Protein AF-A0A3D1IN29-F1 (afdb_monomer)

Sequence (126 aa):
GEDLSPLLESPKAKRQSPAMLVHTGKLYGSATEKIPTADDPALYHGPGIPWYVMLAEGRYKYVRNLIEGEMEELYDLNKDPEELNNLALKPRHAKRLAGLRAKATEELRRTKAPFVETMPKPSTLK

Secondary structure (DSSP, 8-state):
----HHHHH-TTSPP-SPEEEEE-TT--GGGGSSPPPTT-GGGEETTTEEPEEEEEETTEEEEEESSTTPBPEEEETTT-TT-----TT-GGGHHHHHHHHHHHHHHHHHTT-TTGGGPPPPB---

Structure (mmCIF, N/CA/C/O backbone):
data_AF-A0A3D1IN29-F1
#
_entry.id   AF-A0A3D1IN29-F1
#
loop_
_atom_site.group_PDB
_atom_site.id
_atom_site.type_symbol
_atom_site.label_atom_id
_atom_site.label_alt_id
_atom_site.label_comp_id
_atom_site.label_asym_id
_atom_site.label_entity_id
_atom_site.label_seq_id
_atom_site.pdbx_PDB_ins_code
_atom_site.Cartn_x
_atom_site.Cartn_y
_atom_site.Cartn_z
_atom_site.occupancy
_atom_site.B_iso_or_equiv
_atom_site.auth_seq_id
_atom_site.auth_comp_id
_atom_site.auth_asym_id
_atom_site.auth_atom_id
_atom_site.pdbx_PDB_model_num
ATOM 1 N N . GLY A 1 1 ? -4.860 10.802 -7.597 1.00 71.38 1 GLY A N 1
ATOM 2 C CA . GLY A 1 1 ? -4.790 11.484 -6.284 1.00 71.38 1 GLY A CA 1
ATOM 3 C C . GLY A 1 1 ? -6.191 11.801 -5.798 1.00 71.38 1 GLY A C 1
ATOM 4 O O . GLY A 1 1 ? -7.087 11.872 -6.631 1.00 71.38 1 GLY A O 1
ATOM 5 N N . GLU A 1 2 ? -6.397 11.936 -4.487 1.00 80.75 2 GLU A N 1
ATOM 6 C CA . GLU A 1 2 ? -7.692 12.328 -3.904 1.00 80.75 2 GLU A CA 1
ATOM 7 C C . GLU A 1 2 ? -7.843 13.854 -3.902 1.00 80.75 2 GLU A C 1
ATOM 9 O O . GLU A 1 2 ? -6.895 14.565 -3.575 1.00 80.75 2 GLU A O 1
ATOM 14 N N . ASP A 1 3 ? -9.031 14.342 -4.262 1.00 84.00 3 ASP A N 1
ATOM 15 C CA . ASP A 1 3 ? -9.397 15.744 -4.075 1.00 84.00 3 ASP A CA 1
ATOM 16 C C . ASP A 1 3 ? -9.632 16.023 -2.584 1.00 84.00 3 ASP A C 1
ATOM 18 O O . ASP A 1 3 ? -10.496 15.411 -1.955 1.00 84.00 3 ASP A O 1
ATOM 22 N N . LEU A 1 4 ? -8.849 16.943 -2.021 1.00 87.25 4 LEU A N 1
ATOM 23 C CA . LEU A 1 4 ? -8.924 17.316 -0.610 1.00 87.25 4 LEU A CA 1
ATOM 24 C C . LEU A 1 4 ? -9.878 18.485 -0.346 1.00 87.25 4 LEU A C 1
ATOM 26 O O . LEU A 1 4 ? -10.120 18.793 0.820 1.00 87.25 4 LEU A O 1
ATOM 30 N N . SER A 1 5 ? -10.446 19.111 -1.381 1.00 90.50 5 SER A N 1
ATOM 31 C CA . SER A 1 5 ? -11.368 20.249 -1.247 1.00 90.50 5 SER A CA 1
ATOM 32 C C . SER A 1 5 ? -12.509 19.974 -0.252 1.00 90.50 5 SER A C 1
ATOM 34 O O . SER A 1 5 ? -12.687 20.785 0.658 1.00 90.50 5 SER A O 1
ATOM 36 N N . PRO A 1 6 ? -13.179 18.798 -0.265 1.00 88.19 6 PRO A N 1
ATOM 37 C CA . PRO A 1 6 ? -14.229 18.495 0.714 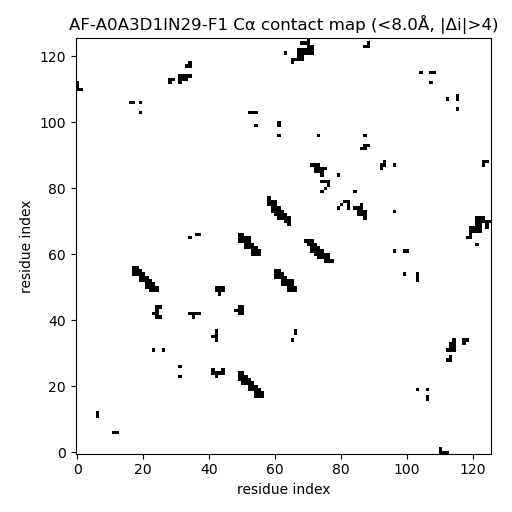1.00 88.19 6 PRO A CA 1
ATOM 38 C C . PRO A 1 6 ? -13.734 18.466 2.169 1.00 88.19 6 PRO A C 1
ATOM 40 O O . PRO A 1 6 ? -14.462 18.839 3.091 1.00 88.19 6 PRO A O 1
ATOM 43 N N . LEU A 1 7 ? -12.490 18.027 2.397 1.00 87.62 7 LEU A N 1
ATOM 44 C CA . LEU A 1 7 ? -11.881 18.016 3.729 1.00 87.62 7 LEU A CA 1
ATOM 45 C C . LEU A 1 7 ? -11.525 19.433 4.187 1.00 87.62 7 LEU A C 1
ATOM 47 O O . LEU A 1 7 ? -11.685 19.748 5.364 1.00 87.62 7 LEU A O 1
ATOM 51 N N . LEU A 1 8 ? -11.049 20.279 3.271 1.00 91.19 8 LEU A N 1
ATOM 52 C CA . LEU A 1 8 ? -10.710 21.671 3.569 1.00 91.19 8 LEU A CA 1
ATOM 53 C C . LEU A 1 8 ? -11.962 22.501 3.881 1.00 91.19 8 LEU A C 1
ATOM 55 O O . LEU A 1 8 ? -11.939 23.312 4.804 1.00 91.19 8 LEU A O 1
ATOM 59 N N . GLU A 1 9 ? -13.062 22.259 3.167 1.00 94.56 9 GLU A N 1
ATOM 60 C CA . GLU A 1 9 ? -14.356 22.905 3.411 1.00 94.56 9 GLU A CA 1
ATOM 61 C C . GLU A 1 9 ? -15.013 22.434 4.715 1.00 94.56 9 GLU A C 1
ATOM 63 O O . GLU A 1 9 ? -1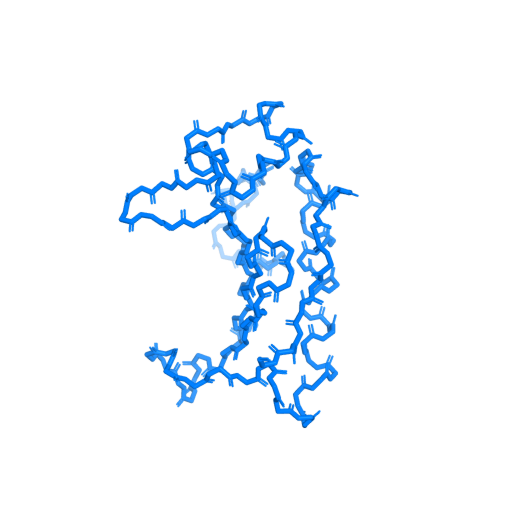5.664 23.215 5.408 1.00 94.56 9 GLU A O 1
ATOM 68 N N . SER A 1 10 ? -14.851 21.157 5.077 1.00 93.75 10 SER A N 1
ATOM 69 C CA . SER A 1 10 ? -15.440 20.570 6.286 1.00 93.75 10 SER A CA 1
ATOM 70 C C . SER A 1 10 ? -14.435 19.714 7.069 1.00 93.75 10 SER A C 1
ATOM 72 O O . SER A 1 10 ? -14.537 18.486 7.074 1.00 93.75 10 SER A O 1
ATOM 74 N N . PRO A 1 11 ? -13.520 20.328 7.848 1.00 90.75 11 PRO A N 1
ATOM 75 C CA . PRO A 1 11 ? -12.427 19.610 8.521 1.00 90.75 11 PRO A CA 1
ATOM 76 C C . PRO A 1 11 ? -12.865 18.554 9.546 1.00 90.75 11 PRO A C 1
ATOM 78 O O . PRO A 1 11 ? -12.091 17.673 9.909 1.00 90.75 11 PRO A O 1
ATOM 81 N N . LYS A 1 12 ? -14.107 18.644 10.042 1.00 91.62 12 LYS A N 1
ATOM 82 C CA . LYS A 1 12 ? -14.697 17.679 10.987 1.00 91.62 12 LYS A CA 1
ATOM 83 C C . LYS A 1 12 ? -15.461 16.542 10.299 1.00 91.62 12 LYS A C 1
ATOM 85 O O . LYS A 1 12 ? -15.979 15.664 10.992 1.00 91.62 12 LYS A O 1
ATOM 90 N N . ALA A 1 13 ? -15.583 16.562 8.971 1.00 88.50 13 ALA A N 1
ATOM 91 C CA . ALA A 1 13 ? -16.260 15.506 8.236 1.00 88.50 13 ALA A CA 1
ATOM 92 C C . ALA A 1 13 ? -15.531 14.172 8.436 1.00 88.50 13 ALA A C 1
ATOM 94 O O . ALA A 1 13 ? -14.302 14.087 8.400 1.00 88.50 13 ALA A O 1
ATOM 95 N N . LYS A 1 14 ? -16.300 13.101 8.651 1.00 84.50 14 LYS A N 1
ATOM 96 C CA . LYS A 1 14 ? -15.729 11.758 8.734 1.00 84.50 14 LYS A CA 1
ATOM 97 C C . LYS A 1 14 ? -15.294 11.323 7.342 1.00 84.50 14 LYS 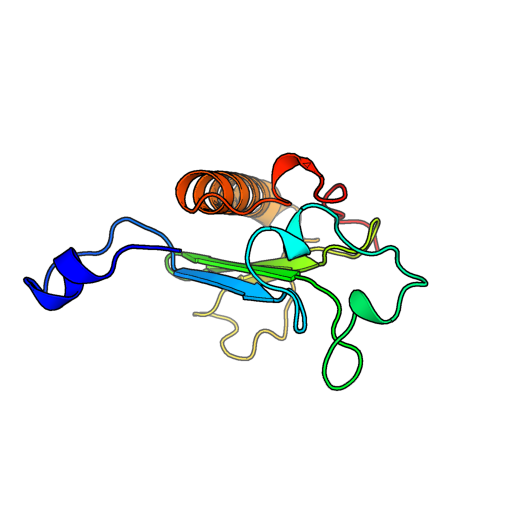A C 1
ATOM 99 O O . LYS A 1 14 ? -16.126 11.223 6.442 1.00 84.50 14 LYS A O 1
ATOM 104 N N . ARG A 1 15 ? -14.007 11.016 7.184 1.00 80.50 15 ARG A N 1
ATOM 105 C CA . ARG A 1 15 ? -13.508 10.380 5.963 1.00 80.50 15 ARG A CA 1
ATOM 106 C C . ARG A 1 15 ? -14.069 8.967 5.860 1.00 80.50 15 ARG A C 1
ATOM 108 O O . ARG A 1 15 ? -14.124 8.241 6.852 1.00 80.50 15 ARG A O 1
ATOM 115 N N . GLN A 1 16 ? -14.502 8.611 4.657 1.00 83.12 16 GLN A N 1
ATOM 116 C CA . GLN A 1 16 ? -14.970 7.263 4.333 1.00 83.12 16 GLN A CA 1
ATOM 117 C C . GLN A 1 16 ? -13.926 6.467 3.545 1.00 83.12 16 GLN A C 1
ATOM 119 O O . GLN A 1 16 ? -13.989 5.241 3.535 1.00 83.12 16 GLN A O 1
ATOM 124 N N . SER A 1 17 ? -12.961 7.147 2.915 1.00 87.38 17 SER A N 1
ATOM 125 C CA . SER A 1 17 ? -11.825 6.507 2.258 1.00 87.38 17 SER A CA 1
ATOM 126 C C . SER A 1 17 ? -10.767 6.065 3.279 1.00 87.38 17 SER A C 1
ATOM 128 O O . SER A 1 17 ? -10.566 6.736 4.300 1.00 87.38 17 SER A O 1
ATOM 130 N N . PRO A 1 18 ? -10.076 4.943 3.019 1.00 91.88 18 PRO A N 1
ATOM 131 C CA . PRO A 1 18 ? -8.909 4.549 3.795 1.00 91.88 18 PRO A CA 1
ATOM 132 C C . PRO A 1 18 ? -7.737 5.510 3.542 1.00 91.88 18 PRO A C 1
ATOM 134 O O . PRO A 1 18 ? -7.692 6.217 2.536 1.00 91.88 18 PRO A O 1
ATOM 137 N N . ALA A 1 19 ? -6.752 5.518 4.440 1.00 92.69 19 ALA A N 1
ATOM 138 C CA . ALA A 1 19 ? -5.502 6.223 4.182 1.00 92.69 19 ALA A CA 1
ATOM 139 C C . ALA A 1 19 ? -4.601 5.340 3.308 1.00 92.69 19 ALA A C 1
ATOM 141 O O . ALA A 1 19 ? -4.288 4.213 3.690 1.00 92.69 19 ALA A O 1
ATOM 142 N N . MET A 1 20 ? -4.179 5.846 2.148 1.00 95.44 20 MET A N 1
ATOM 143 C CA . MET A 1 20 ? -3.282 5.141 1.232 1.00 95.44 20 MET A CA 1
ATOM 144 C C . MET A 1 20 ? -2.019 5.951 0.953 1.00 95.44 20 MET A C 1
ATOM 146 O O . MET A 1 20 ? -2.082 7.159 0.727 1.00 95.44 20 MET A O 1
ATOM 150 N N . LEU A 1 21 ? -0.884 5.255 0.904 1.00 95.31 21 LEU A N 1
ATOM 151 C CA . LEU A 1 21 ? 0.371 5.757 0.359 1.00 95.31 21 LEU A CA 1
ATOM 152 C C . LEU A 1 21 ? 0.836 4.824 -0.759 1.00 95.31 21 LEU A C 1
ATOM 154 O O . LEU A 1 21 ? 0.798 3.602 -0.620 1.00 95.31 21 LEU A O 1
ATOM 158 N N . VAL A 1 22 ? 1.300 5.416 -1.856 1.00 95.94 22 VAL A N 1
ATOM 159 C CA . VAL A 1 22 ? 1.979 4.707 -2.941 1.00 95.94 22 VAL A CA 1
ATOM 160 C C . VAL A 1 22 ? 3.418 5.193 -3.002 1.00 95.94 22 VAL A C 1
ATOM 162 O O . VAL A 1 22 ? 3.673 6.396 -3.054 1.00 95.94 22 VAL A O 1
ATOM 165 N N . HIS A 1 23 ? 4.358 4.260 -2.954 1.00 96.75 23 HIS A N 1
ATOM 166 C CA . HIS A 1 23 ? 5.768 4.539 -3.139 1.00 96.75 23 HIS A CA 1
ATOM 167 C C . HIS A 1 23 ? 6.161 4.065 -4.532 1.00 96.75 23 HIS A C 1
ATOM 169 O O . HIS A 1 23 ? 6.265 2.867 -4.767 1.00 96.75 23 HIS A O 1
ATOM 175 N N . THR A 1 24 ? 6.351 5.003 -5.455 1.00 96.50 24 THR A N 1
ATOM 176 C CA . THR A 1 24 ? 6.746 4.734 -6.848 1.00 96.50 24 THR A CA 1
ATOM 177 C C . THR A 1 24 ? 8.122 5.325 -7.156 1.00 96.50 24 THR A C 1
ATOM 179 O O . THR A 1 24 ? 8.388 5.837 -8.246 1.00 96.50 24 THR A O 1
ATOM 182 N N . GLY A 1 25 ? 9.003 5.316 -6.150 1.00 93.38 25 GLY A N 1
ATOM 183 C CA . GLY A 1 25 ? 10.320 5.936 -6.209 1.00 93.38 25 GLY A CA 1
ATOM 184 C C . GLY A 1 25 ? 10.237 7.421 -6.565 1.00 93.38 25 GLY A C 1
ATOM 185 O O . GLY A 1 25 ? 9.715 8.219 -5.790 1.00 93.38 25 GLY A O 1
ATOM 186 N N . LYS A 1 26 ? 10.757 7.795 -7.739 1.00 92.31 26 LYS A N 1
ATOM 187 C CA . LYS A 1 26 ? 10.685 9.165 -8.287 1.00 92.31 26 LYS A CA 1
ATOM 188 C C . LYS A 1 26 ? 9.791 9.280 -9.530 1.00 92.31 26 LYS A C 1
ATOM 190 O O . LYS A 1 26 ? 9.875 10.283 -10.236 1.00 92.31 26 LYS A O 1
ATOM 195 N N . LEU A 1 27 ? 8.977 8.263 -9.827 1.00 95.38 27 LEU A N 1
ATOM 196 C CA . LEU A 1 27 ? 8.056 8.272 -10.965 1.00 95.38 27 LEU A CA 1
ATOM 197 C C . LEU A 1 27 ? 6.653 8.690 -10.518 1.00 95.38 27 LEU A C 1
ATOM 199 O O . LEU A 1 27 ? 6.179 8.288 -9.456 1.00 95.38 27 LEU A O 1
ATOM 203 N N . TYR A 1 28 ? 5.984 9.488 -11.351 1.00 93.00 28 TYR A N 1
ATOM 204 C CA . TYR A 1 28 ? 4.676 10.077 -11.057 1.00 93.00 28 TYR A CA 1
ATOM 205 C C . TYR A 1 28 ? 3.764 10.050 -12.287 1.00 93.00 28 TYR A C 1
ATOM 207 O O . TYR A 1 28 ? 4.234 10.083 -13.425 1.00 93.00 28 TYR A O 1
ATOM 215 N N . GLY A 1 29 ? 2.448 10.043 -12.064 1.00 91.62 29 GLY A N 1
ATOM 216 C CA 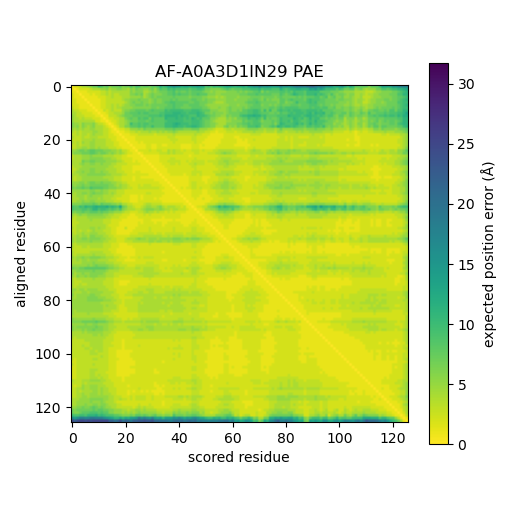. GLY A 1 29 ? 1.460 10.091 -13.145 1.00 91.62 29 GLY A CA 1
ATOM 217 C C . GLY A 1 29 ? 1.615 8.925 -14.124 1.00 91.62 29 GLY A C 1
ATOM 218 O O . GLY A 1 29 ? 1.836 7.791 -13.702 1.00 91.62 29 GLY A O 1
ATOM 219 N N . SER A 1 30 ? 1.538 9.202 -15.426 1.00 94.00 30 SER A N 1
ATOM 220 C CA . SER A 1 30 ? 1.672 8.188 -16.486 1.00 94.00 30 SER A CA 1
ATOM 221 C C . SER A 1 30 ? 3.025 7.469 -16.489 1.00 94.00 30 SER A C 1
ATOM 223 O O . SER A 1 30 ? 3.101 6.327 -16.930 1.00 94.00 30 SER A O 1
ATOM 225 N N . ALA A 1 31 ? 4.081 8.051 -15.902 1.00 95.69 31 ALA A N 1
ATOM 226 C CA . ALA A 1 31 ? 5.368 7.363 -15.747 1.00 95.69 31 ALA A CA 1
ATOM 227 C C . ALA A 1 31 ? 5.286 6.127 -14.828 1.00 95.69 31 ALA A C 1
ATOM 229 O O . ALA A 1 31 ? 6.245 5.371 -14.729 1.00 95.69 31 ALA A O 1
ATOM 230 N N . THR A 1 32 ? 4.148 5.920 -14.159 1.00 96.50 32 THR A N 1
ATOM 231 C CA . THR A 1 32 ? 3.881 4.753 -13.314 1.00 96.50 32 THR A CA 1
ATOM 232 C C . THR A 1 32 ? 3.053 3.665 -14.000 1.00 96.50 32 THR A C 1
ATOM 234 O O . THR A 1 32 ? 2.725 2.684 -13.353 1.00 96.50 32 THR A O 1
ATOM 237 N N . GLU A 1 33 ? 2.706 3.785 -15.289 1.00 95.56 33 GLU A N 1
ATOM 238 C CA . GLU A 1 33 ? 1.908 2.773 -16.018 1.00 95.56 33 GLU A CA 1
ATOM 239 C C . GLU A 1 33 ? 2.546 1.380 -16.035 1.00 95.56 33 GLU A C 1
ATOM 241 O O . GLU A 1 33 ? 1.850 0.362 -16.018 1.00 95.56 33 GLU A O 1
ATOM 246 N N . LYS A 1 34 ? 3.879 1.333 -16.064 1.00 95.88 34 LYS A N 1
ATOM 247 C CA . LYS A 1 34 ? 4.655 0.097 -16.041 1.00 95.88 34 LYS A CA 1
ATOM 248 C C . LYS A 1 34 ? 5.471 0.061 -14.762 1.00 95.88 34 LYS A C 1
ATOM 250 O O . LYS A 1 34 ? 6.282 0.952 -14.525 1.00 95.88 34 LYS A O 1
ATOM 255 N N . ILE A 1 35 ? 5.249 -0.974 -13.959 1.00 96.81 35 ILE A N 1
ATOM 256 C CA . ILE A 1 35 ? 6.097 -1.269 -12.806 1.00 96.81 35 ILE A CA 1
ATOM 257 C C . ILE A 1 35 ? 7.455 -1.741 -13.356 1.00 96.81 35 ILE A C 1
ATOM 259 O O . ILE A 1 35 ? 7.460 -2.665 -14.176 1.00 96.81 35 ILE A O 1
ATOM 263 N N . PRO A 1 36 ? 8.581 -1.113 -12.971 1.00 96.56 36 PRO A N 1
ATOM 264 C CA . PRO A 1 36 ? 9.903 -1.560 -13.400 1.00 96.56 36 PRO A CA 1
ATOM 265 C C . PRO A 1 36 ? 10.202 -2.987 -12.916 1.00 96.56 36 PRO A C 1
ATOM 267 O O . PRO A 1 36 ? 9.679 -3.430 -11.893 1.00 96.56 36 PRO A O 1
ATOM 270 N N . THR A 1 37 ? 11.026 -3.727 -13.655 1.00 95.25 37 THR A N 1
ATOM 271 C CA . THR A 1 37 ? 11.411 -5.097 -13.284 1.00 95.25 37 THR A CA 1
ATOM 272 C C . THR A 1 37 ? 12.406 -5.102 -12.120 1.00 95.25 37 THR A C 1
ATOM 274 O O . THR A 1 37 ? 12.989 -4.076 -11.779 1.00 95.25 37 THR A O 1
ATOM 277 N N . ALA A 1 38 ? 12.605 -6.256 -11.474 1.00 93.00 38 ALA A N 1
ATOM 278 C CA . ALA A 1 38 ? 13.439 -6.364 -10.270 1.00 93.00 38 ALA A CA 1
ATOM 279 C C . ALA A 1 38 ? 14.924 -6.008 -10.486 1.00 93.00 38 ALA A C 1
ATOM 281 O O . ALA A 1 38 ? 15.610 -5.662 -9.525 1.00 93.00 38 ALA A O 1
ATOM 282 N N . ASP A 1 39 ? 15.408 -6.099 -11.725 1.00 94.62 39 ASP A N 1
ATOM 283 C CA . ASP A 1 39 ? 16.746 -5.714 -12.178 1.00 94.62 39 ASP A CA 1
ATOM 284 C C . ASP A 1 39 ? 16.851 -4.238 -12.607 1.00 94.62 39 ASP A C 1
ATOM 286 O O . ASP A 1 39 ? 17.957 -3.738 -12.811 1.00 94.62 39 ASP A O 1
ATOM 290 N N . ASP A 1 40 ? 15.726 -3.524 -12.708 1.00 95.81 40 ASP A N 1
ATOM 291 C CA . ASP A 1 40 ? 15.687 -2.106 -13.056 1.00 95.81 40 ASP A CA 1
ATOM 292 C C . ASP A 1 40 ? 15.872 -1.229 -11.797 1.00 95.81 40 ASP A C 1
ATOM 294 O O . ASP A 1 40 ? 15.042 -1.268 -10.879 1.00 95.81 40 ASP A O 1
ATOM 298 N N . PRO A 1 41 ? 16.910 -0.369 -11.738 1.00 95.31 41 PRO A N 1
ATOM 299 C CA . PRO A 1 41 ? 17.110 0.559 -10.627 1.00 95.31 41 PRO A CA 1
ATOM 300 C C . PRO A 1 41 ? 15.924 1.498 -10.364 1.00 95.31 41 PRO A C 1
ATOM 302 O O . PRO A 1 41 ? 15.777 1.977 -9.241 1.00 95.31 41 PRO A O 1
ATOM 305 N N . ALA A 1 42 ? 15.071 1.768 -11.359 1.00 96.38 42 ALA A N 1
ATOM 306 C CA . ALA A 1 42 ? 13.883 2.608 -11.207 1.00 96.38 42 ALA A CA 1
ATOM 307 C C . ALA A 1 42 ? 12.820 2.001 -10.274 1.00 96.38 42 ALA A C 1
ATOM 309 O O . ALA A 1 42 ? 11.972 2.739 -9.752 1.00 96.38 42 ALA A O 1
ATOM 310 N N . LEU A 1 43 ? 12.871 0.684 -10.031 1.00 96.81 43 LEU A N 1
ATOM 311 C CA . LEU A 1 43 ? 12.017 0.023 -9.046 1.00 96.81 43 LEU A CA 1
ATOM 312 C C . LEU A 1 43 ? 12.347 0.462 -7.618 1.00 96.81 43 LEU A C 1
ATOM 314 O O . LEU A 1 43 ? 11.487 0.379 -6.747 1.00 96.81 43 LEU A O 1
ATOM 318 N N . TYR A 1 44 ? 13.570 0.928 -7.363 1.00 96.69 44 TYR A N 1
ATOM 319 C CA . TYR A 1 44 ? 14.064 1.183 -6.018 1.00 96.69 44 TYR A CA 1
ATOM 320 C C . TYR A 1 44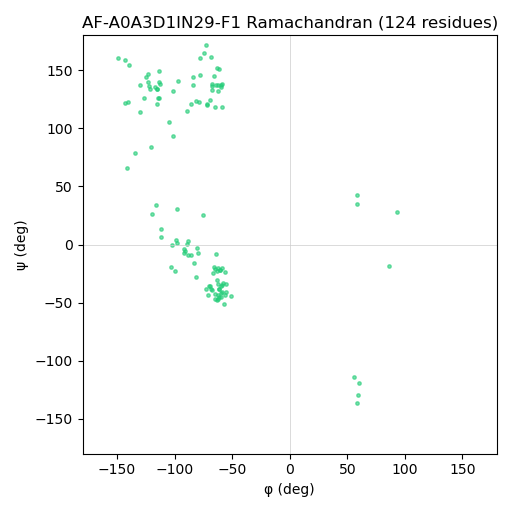 ? 14.311 2.669 -5.766 1.00 96.69 44 TYR A C 1
ATOM 322 O O . TYR A 1 44 ? 14.679 3.446 -6.649 1.00 96.69 44 TYR A O 1
ATOM 330 N N . HIS A 1 45 ? 14.146 3.086 -4.514 1.00 95.44 45 HIS A N 1
ATOM 331 C CA . HIS A 1 45 ? 14.481 4.432 -4.075 1.00 95.44 45 HIS A CA 1
ATOM 332 C C . HIS A 1 45 ? 15.062 4.452 -2.657 1.00 95.44 45 HIS A C 1
ATOM 334 O O . HIS A 1 45 ? 14.886 3.529 -1.863 1.00 95.44 45 HIS A O 1
ATOM 340 N N . GLY A 1 46 ? 15.784 5.527 -2.333 1.00 90.38 46 GLY A N 1
ATOM 341 C CA . GLY A 1 46 ? 16.444 5.694 -1.042 1.00 90.38 46 GLY A CA 1
ATOM 342 C C . GLY A 1 46 ? 17.446 4.561 -0.774 1.00 90.38 46 GLY A C 1
ATOM 343 O O . GLY A 1 46 ? 18.258 4.273 -1.652 1.00 90.38 46 GLY A O 1
ATOM 344 N N . PRO A 1 47 ? 17.400 3.903 0.397 1.00 91.94 47 PRO A N 1
ATOM 345 C CA . PRO A 1 47 ? 18.321 2.825 0.763 1.00 91.94 47 PRO A CA 1
ATOM 346 C C . PRO A 1 47 ? 18.025 1.484 0.054 1.00 91.94 47 PRO A C 1
ATOM 348 O O . PRO A 1 47 ? 18.365 0.432 0.583 1.00 91.94 47 PRO A O 1
ATOM 351 N N . GLY A 1 48 ? 17.385 1.505 -1.122 1.00 93.38 48 GLY A N 1
ATOM 352 C CA . GLY A 1 48 ? 16.998 0.302 -1.867 1.00 93.38 48 GLY A CA 1
ATOM 353 C C . GLY A 1 48 ? 15.576 -0.182 -1.579 1.00 93.38 48 GLY A C 1
ATOM 354 O O . GLY A 1 48 ? 15.306 -1.373 -1.677 1.00 93.38 48 GLY A O 1
ATOM 355 N N . ILE A 1 49 ? 14.660 0.718 -1.212 1.00 94.44 49 ILE A N 1
ATOM 356 C CA . ILE A 1 49 ? 13.257 0.367 -0.967 1.00 94.44 49 ILE A CA 1
ATOM 357 C C . ILE A 1 49 ? 12.534 0.235 -2.312 1.00 94.44 49 ILE A C 1
ATOM 359 O O . ILE A 1 49 ? 12.551 1.202 -3.079 1.00 94.44 49 ILE A O 1
ATOM 363 N N . PRO A 1 50 ? 11.921 -0.921 -2.624 1.00 96.06 50 PRO A N 1
ATOM 364 C CA . PRO A 1 50 ? 11.208 -1.111 -3.878 1.00 96.06 50 PRO A CA 1
ATOM 365 C C . PRO A 1 50 ? 9.885 -0.348 -3.885 1.00 96.06 50 PRO A C 1
ATOM 367 O O . PRO A 1 50 ? 9.425 0.150 -2.855 1.00 96.06 50 PRO A O 1
ATOM 370 N N . TRP A 1 51 ? 9.219 -0.302 -5.036 1.00 97.81 51 TRP A N 1
ATOM 371 C CA . TRP A 1 51 ? 7.849 0.193 -5.080 1.00 97.81 51 TRP A CA 1
ATOM 372 C C . TRP A 1 51 ? 6.938 -0.630 -4.173 1.00 97.81 51 TRP A C 1
ATOM 374 O O . TRP A 1 51 ? 6.993 -1.861 -4.162 1.00 97.81 51 TRP A O 1
ATOM 384 N N . TYR A 1 52 ? 6.052 0.051 -3.452 1.00 97.75 52 TYR A N 1
ATOM 385 C CA . TYR A 1 52 ? 5.056 -0.593 -2.606 1.00 97.75 52 TYR A CA 1
ATOM 386 C C . TYR A 1 52 ? 3.779 0.237 -2.504 1.00 97.75 52 TYR A C 1
ATOM 388 O O . TYR A 1 52 ? 3.753 1.451 -2.730 1.00 97.75 52 TYR A O 1
ATOM 396 N N . VAL A 1 53 ? 2.704 -0.438 -2.111 1.00 97.94 53 VAL A N 1
ATOM 397 C CA . VAL A 1 53 ? 1.425 0.176 -1.752 1.00 97.94 53 VAL A CA 1
ATOM 398 C C . VAL A 1 53 ? 1.158 -0.087 -0.281 1.00 97.94 53 VAL A C 1
ATOM 400 O O . VAL A 1 53 ? 1.290 -1.215 0.185 1.00 97.94 53 VAL A O 1
ATOM 403 N N . MET A 1 54 ? 0.752 0.951 0.441 1.00 97.69 54 MET A N 1
ATOM 404 C CA . MET A 1 54 ? 0.375 0.888 1.846 1.00 97.69 54 MET A CA 1
ATOM 405 C C . MET A 1 54 ? -1.063 1.372 2.018 1.00 97.69 54 MET A C 1
ATOM 407 O O . MET A 1 54 ? -1.433 2.426 1.504 1.00 97.69 54 MET A O 1
ATOM 411 N N . LEU A 1 55 ? -1.856 0.623 2.779 1.00 97.62 55 LEU A N 1
ATOM 412 C CA . LEU A 1 55 ? -3.221 0.967 3.160 1.00 97.62 55 LEU A CA 1
ATOM 413 C C . LEU A 1 55 ? -3.365 0.885 4.680 1.00 97.62 55 LEU A C 1
ATOM 415 O O . LEU A 1 55 ? -3.105 -0.165 5.264 1.00 97.62 55 LEU A O 1
ATOM 419 N N . ALA A 1 56 ? -3.841 1.951 5.313 1.00 96.31 56 ALA A N 1
ATOM 420 C CA . ALA A 1 56 ? -4.244 1.948 6.712 1.00 96.31 56 ALA A CA 1
ATOM 421 C C . ALA A 1 56 ? -5.758 2.162 6.827 1.00 96.31 56 ALA A C 1
ATOM 423 O O . ALA A 1 56 ? -6.315 3.133 6.307 1.00 96.31 56 ALA A O 1
ATOM 424 N N . GLU A 1 57 ? -6.428 1.251 7.533 1.00 94.00 57 GLU A N 1
ATOM 425 C CA . GLU A 1 57 ? -7.859 1.338 7.807 1.00 94.00 57 GLU A CA 1
ATOM 426 C C . GLU A 1 57 ? -8.183 0.826 9.217 1.00 94.00 57 GLU A C 1
ATOM 428 O O . GLU A 1 57 ? -7.912 -0.323 9.588 1.00 94.00 57 GLU A O 1
ATOM 433 N N . GLY A 1 58 ? -8.791 1.697 10.026 1.00 92.56 58 GLY A N 1
ATOM 434 C CA . GLY A 1 58 ? -9.036 1.417 11.436 1.00 92.56 58 GLY A CA 1
ATOM 435 C C . GLY A 1 58 ? -7.720 1.176 12.179 1.00 92.56 58 GLY A C 1
ATOM 436 O O . GLY A 1 58 ? -6.870 2.055 12.236 1.00 92.56 58 GLY A O 1
ATOM 437 N N . ARG A 1 59 ? -7.557 -0.021 12.752 1.00 95.69 59 ARG A N 1
ATOM 438 C CA . ARG A 1 59 ? -6.358 -0.416 13.517 1.00 95.69 59 ARG A CA 1
ATOM 439 C C . ARG A 1 59 ? -5.347 -1.241 12.718 1.00 95.69 59 ARG A C 1
ATOM 441 O O . ARG A 1 59 ? -4.391 -1.737 13.305 1.00 95.69 59 ARG A O 1
ATOM 448 N N . TYR A 1 60 ? -5.610 -1.497 11.438 1.00 98.06 60 TYR A N 1
ATOM 449 C CA . TYR A 1 60 ? -4.780 -2.381 10.626 1.00 98.06 60 TYR A CA 1
ATOM 450 C C . TYR A 1 60 ? -4.080 -1.615 9.518 1.00 98.06 60 TYR A C 1
ATOM 452 O O . TYR A 1 60 ? -4.682 -0.765 8.860 1.00 98.06 60 TYR A O 1
ATOM 460 N N . LYS A 1 61 ? -2.823 -1.984 9.294 1.00 98.38 61 LYS A N 1
ATOM 461 C CA . LYS A 1 61 ? -2.014 -1.545 8.164 1.00 98.38 61 LYS A CA 1
ATOM 462 C C . LYS A 1 61 ? -1.697 -2.742 7.285 1.00 98.38 61 LYS A C 1
ATOM 464 O O . LYS A 1 61 ? -1.321 -3.794 7.794 1.00 98.38 61 LYS A O 1
ATOM 469 N N . TYR A 1 62 ? -1.857 -2.565 5.985 1.00 98.62 62 TYR A N 1
ATOM 470 C CA . TYR A 1 62 ? -1.506 -3.514 4.942 1.00 98.62 62 TYR A CA 1
ATOM 471 C C . TYR A 1 62 ? -0.424 -2.902 4.055 1.00 98.62 62 TYR A C 1
ATOM 473 O O . TYR A 1 62 ? -0.545 -1.736 3.676 1.00 98.62 62 TYR A O 1
ATOM 481 N N . VAL A 1 63 ? 0.609 -3.673 3.722 1.00 98.25 63 VAL A N 1
ATOM 482 C CA . VAL A 1 63 ? 1.663 -3.268 2.781 1.00 98.25 63 VAL A CA 1
ATOM 483 C C . VAL A 1 63 ? 1.850 -4.365 1.740 1.00 98.25 63 VAL A C 1
ATOM 485 O O . VAL A 1 63 ? 1.850 -5.551 2.067 1.00 98.25 63 VAL A O 1
ATOM 488 N N . ARG A 1 64 ? 1.999 -3.969 0.478 1.00 97.50 64 ARG A N 1
ATOM 489 C CA . ARG A 1 64 ? 2.295 -4.863 -0.643 1.00 97.50 64 ARG A CA 1
ATOM 490 C C . ARG A 1 64 ? 3.466 -4.309 -1.433 1.00 97.50 64 ARG A C 1
ATOM 492 O O . ARG A 1 64 ? 3.323 -3.270 -2.079 1.00 97.50 64 ARG A O 1
ATOM 499 N N . ASN A 1 65 ? 4.582 -5.027 -1.408 1.00 95.56 65 ASN A N 1
ATOM 500 C CA . ASN A 1 65 ? 5.692 -4.793 -2.322 1.00 95.56 65 ASN A CA 1
ATOM 501 C C . ASN A 1 65 ? 5.263 -5.112 -3.760 1.00 95.56 65 ASN A C 1
ATOM 503 O O . ASN A 1 65 ? 4.461 -6.018 -3.996 1.00 95.56 65 ASN A O 1
ATOM 507 N N . LEU A 1 66 ? 5.781 -4.350 -4.722 1.00 96.44 66 LEU A N 1
ATOM 508 C CA . LEU A 1 66 ? 5.524 -4.547 -6.151 1.00 96.44 66 LEU A CA 1
ATOM 509 C C . LEU A 1 66 ? 6.654 -5.327 -6.838 1.00 96.44 66 LEU A C 1
ATOM 511 O O . LEU A 1 66 ? 6.890 -5.165 -8.031 1.00 96.44 66 LEU A O 1
ATOM 515 N N . ILE A 1 67 ? 7.304 -6.214 -6.086 1.00 94.81 67 ILE A N 1
ATOM 516 C CA . ILE A 1 67 ? 8.168 -7.279 -6.599 1.00 94.81 67 ILE A CA 1
ATOM 517 C C . ILE A 1 67 ? 7.366 -8.585 -6.550 1.00 94.81 67 ILE A C 1
ATOM 519 O O . ILE A 1 67 ? 6.734 -8.899 -5.542 1.00 94.81 67 ILE A O 1
ATOM 523 N N . GLU A 1 68 ? 7.374 -9.354 -7.638 1.00 92.25 68 GLU A N 1
ATOM 524 C CA . GLU A 1 68 ? 6.718 -10.667 -7.679 1.00 92.25 68 GLU A CA 1
ATOM 525 C C . GLU A 1 68 ? 7.350 -11.624 -6.661 1.00 92.25 68 GLU A C 1
ATOM 527 O O . GLU A 1 68 ? 8.568 -11.762 -6.589 1.00 92.25 68 GLU A O 1
ATOM 532 N N . GLY A 1 69 ? 6.508 -12.300 -5.877 1.00 91.19 69 GLY A N 1
ATOM 533 C CA . GLY A 1 69 ? 6.945 -13.260 -4.861 1.00 91.19 69 GLY A CA 1
ATOM 534 C C . GLY A 1 69 ? 7.271 -12.649 -3.497 1.00 91.19 69 GLY A C 1
ATOM 535 O O . GLY A 1 69 ? 7.218 -13.386 -2.510 1.00 91.19 69 GLY A O 1
ATOM 536 N N . GLU A 1 70 ? 7.502 -11.334 -3.413 1.00 93.12 70 GLU A N 1
ATOM 537 C CA . GLU A 1 70 ? 7.748 -10.654 -2.138 1.00 93.12 70 GLU A CA 1
ATOM 538 C C . GLU A 1 70 ? 6.535 -10.728 -1.212 1.00 93.12 70 GLU A C 1
ATOM 540 O O . GLU A 1 70 ? 5.378 -10.556 -1.617 1.00 93.12 70 GLU A O 1
ATOM 545 N N . MET A 1 71 ? 6.823 -10.992 0.060 1.00 94.31 71 MET A N 1
ATOM 546 C CA . MET A 1 71 ? 5.805 -11.208 1.074 1.00 94.31 71 MET A CA 1
ATOM 547 C C . MET A 1 71 ? 5.034 -9.914 1.334 1.00 94.31 71 MET A C 1
ATOM 549 O O . MET A 1 71 ? 5.616 -8.849 1.537 1.00 94.31 71 MET A O 1
ATOM 553 N N . GLU A 1 72 ? 3.708 -10.006 1.359 1.00 96.38 72 GLU A N 1
ATOM 554 C CA . GLU A 1 72 ? 2.882 -8.899 1.826 1.00 96.38 72 GLU A CA 1
ATOM 555 C C . GLU A 1 72 ? 2.874 -8.823 3.359 1.00 96.38 72 GLU A C 1
ATOM 557 O O . GLU A 1 72 ? 3.163 -9.787 4.078 1.00 96.38 72 GLU A O 1
ATOM 562 N N . GLU A 1 73 ? 2.505 -7.659 3.877 1.00 98.06 73 GLU A N 1
ATOM 563 C CA . GLU A 1 73 ? 2.588 -7.373 5.299 1.00 98.06 73 GLU A CA 1
ATOM 564 C C . GLU A 1 73 ? 1.240 -6.936 5.857 1.00 98.06 73 GLU A C 1
ATOM 566 O O . GLU A 1 73 ? 0.450 -6.244 5.208 1.00 98.06 73 GLU A O 1
ATOM 571 N N . LEU A 1 74 ? 0.972 -7.350 7.093 1.00 98.50 74 LEU A N 1
ATOM 572 C CA . LEU A 1 74 ? -0.221 -6.970 7.836 1.00 98.50 74 LEU A CA 1
ATOM 573 C C . LEU A 1 74 ? 0.136 -6.719 9.296 1.00 98.50 74 LEU A C 1
ATOM 575 O O . LEU A 1 74 ? 0.573 -7.639 9.980 1.00 98.50 74 LEU A O 1
ATOM 579 N N . TYR A 1 75 ? -0.158 -5.524 9.797 1.00 98.56 75 TYR A N 1
ATOM 580 C CA . TYR A 1 75 ? 0.135 -5.128 11.177 1.00 98.56 75 TYR A CA 1
ATOM 581 C C . TYR A 1 75 ? -1.123 -4.676 11.913 1.00 98.56 75 TYR A C 1
ATOM 583 O O . TYR A 1 75 ? -2.039 -4.102 11.320 1.00 98.56 75 TYR A O 1
ATOM 591 N N . ASP A 1 76 ? -1.174 -4.951 13.218 1.00 98.25 76 ASP A N 1
ATOM 592 C CA . ASP A 1 76 ? -2.201 -4.447 14.135 1.00 98.25 76 ASP A CA 1
ATOM 593 C C . ASP A 1 76 ? -1.622 -3.276 14.930 1.00 98.25 76 ASP A C 1
ATOM 595 O O . ASP A 1 76 ? -1.023 -3.483 15.981 1.00 98.25 76 ASP A O 1
ATOM 599 N N . LEU A 1 77 ? -1.831 -2.050 14.458 1.00 97.69 77 LEU A N 1
ATOM 600 C CA . LEU A 1 77 ? -1.193 -0.840 14.989 1.00 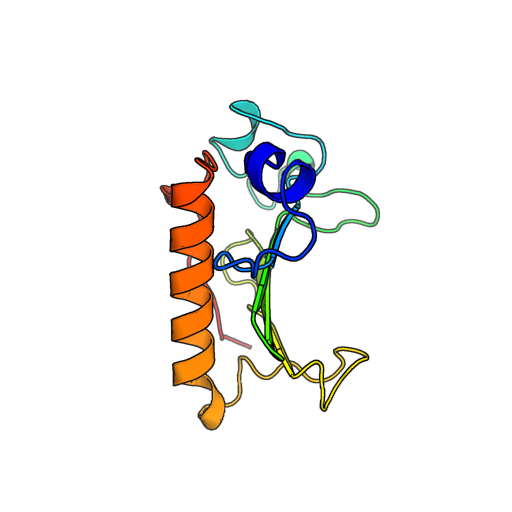97.69 77 LEU A CA 1
ATOM 601 C C . LEU A 1 77 ? -1.522 -0.562 16.463 1.00 97.69 77 LEU A C 1
ATOM 603 O O . LEU A 1 77 ? -0.771 0.115 17.153 1.00 97.69 77 LEU A O 1
ATOM 607 N N . ASN A 1 78 ? -2.630 -1.102 16.978 1.00 97.69 78 ASN A N 1
ATOM 608 C CA . ASN A 1 78 ? -2.986 -0.941 18.390 1.00 97.69 78 ASN A CA 1
ATOM 609 C C . ASN A 1 78 ? -2.249 -1.932 19.303 1.00 97.69 78 ASN A C 1
ATOM 611 O O . ASN A 1 78 ? -2.117 -1.673 20.494 1.00 97.69 78 ASN A O 1
ATOM 615 N N . LYS A 1 79 ? -1.875 -3.111 18.791 1.00 97.81 79 LYS A N 1
ATOM 616 C CA . LYS A 1 79 ? -1.160 -4.152 19.559 1.00 97.81 79 LYS A CA 1
ATOM 617 C C . LYS A 1 79 ? 0.339 -4.160 19.287 1.00 97.81 79 LYS A C 1
ATOM 619 O O . LYS A 1 79 ? 1.085 -4.687 20.100 1.00 97.81 79 LYS A O 1
ATOM 624 N N . ASP A 1 80 ? 0.730 -3.636 18.138 1.00 97.94 80 ASP A N 1
ATOM 625 C CA . ASP A 1 80 ? 2.071 -3.674 17.578 1.00 97.94 80 ASP A CA 1
ATOM 626 C C . ASP A 1 80 ? 2.356 -2.316 16.909 1.00 97.94 80 ASP A C 1
ATOM 628 O O . ASP A 1 80 ? 2.421 -2.233 15.683 1.00 97.94 80 ASP A O 1
ATOM 632 N N . PRO A 1 81 ? 2.434 -1.222 17.695 1.00 96.81 81 PRO A N 1
ATOM 633 C CA . PRO A 1 81 ? 2.631 0.130 17.161 1.00 96.81 81 PRO A CA 1
ATOM 634 C C . PRO A 1 81 ? 3.992 0.310 16.475 1.00 96.81 81 PRO A C 1
ATOM 636 O O . PRO A 1 81 ? 4.142 1.208 15.655 1.00 96.81 81 PRO A O 1
ATOM 639 N N . GLU A 1 82 ? 4.962 -0.544 16.803 1.00 97.56 82 GLU A N 1
ATOM 640 C CA . GLU A 1 82 ? 6.292 -0.593 16.185 1.00 97.56 82 GLU A CA 1
ATOM 641 C C . GLU A 1 82 ? 6.347 -1.520 14.958 1.00 97.56 82 GLU A C 1
ATOM 643 O O . GLU A 1 82 ? 7.399 -1.643 14.342 1.00 97.56 82 GLU A O 1
ATOM 648 N N . GLU A 1 83 ? 5.226 -2.159 14.592 1.00 96.50 83 GLU A N 1
ATOM 649 C CA . GLU A 1 83 ? 5.088 -2.966 13.369 1.00 96.50 83 GLU A CA 1
ATOM 650 C C . GLU A 1 83 ? 6.095 -4.129 13.278 1.00 96.50 83 GLU A C 1
ATOM 652 O O . GLU A 1 83 ? 6.567 -4.499 12.206 1.00 96.50 83 GLU A O 1
ATOM 657 N N . LEU A 1 84 ? 6.432 -4.738 14.416 1.00 97.19 84 LEU A N 1
ATOM 658 C CA . LEU A 1 84 ? 7.456 -5.782 14.496 1.00 97.19 84 LEU A CA 1
ATOM 659 C C . LEU A 1 84 ? 6.922 -7.172 14.129 1.00 97.19 84 LEU A C 1
ATOM 661 O O . LEU A 1 84 ? 7.690 -8.109 13.908 1.00 97.19 84 LEU A O 1
ATOM 665 N N . ASN A 1 85 ? 5.600 -7.349 14.101 1.00 96.94 85 ASN A N 1
ATOM 666 C CA . ASN A 1 85 ? 4.955 -8.651 14.012 1.00 96.94 85 ASN A CA 1
ATOM 667 C C . ASN A 1 85 ? 4.073 -8.778 12.768 1.00 96.94 85 ASN A C 1
ATOM 669 O O . ASN A 1 85 ? 2.846 -8.681 12.865 1.00 96.94 85 ASN A O 1
ATOM 673 N N . ASN A 1 86 ? 4.666 -9.133 11.622 1.00 97.31 86 ASN A N 1
ATOM 674 C CA . ASN A 1 86 ? 3.894 -9.383 10.402 1.00 97.31 86 ASN A CA 1
ATOM 675 C C . ASN A 1 86 ? 2.860 -10.517 10.616 1.00 97.31 86 ASN A C 1
ATOM 677 O O . ASN A 1 86 ? 3.175 -11.668 10.944 1.00 97.31 86 ASN A O 1
ATOM 681 N N . LEU A 1 87 ? 1.580 -10.176 10.460 1.00 97.75 87 LEU A N 1
ATOM 682 C CA . LEU A 1 87 ? 0.431 -11.059 10.638 1.00 97.75 87 LEU A CA 1
ATOM 683 C C . LEU A 1 87 ? 0.001 -11.759 9.343 1.00 97.75 87 LEU A C 1
ATOM 685 O O . LEU A 1 87 ? -0.869 -12.628 9.421 1.00 97.75 87 LEU A O 1
ATOM 689 N N . ALA A 1 88 ? 0.576 -11.417 8.185 1.00 96.62 88 ALA A N 1
ATOM 690 C CA . ALA A 1 88 ? 0.142 -11.915 6.877 1.00 96.62 88 ALA A CA 1
ATOM 691 C C . ALA A 1 88 ? 0.214 -13.448 6.766 1.00 96.62 88 ALA A C 1
ATOM 693 O O . ALA A 1 88 ? -0.684 -14.078 6.213 1.00 96.62 88 ALA A O 1
ATOM 694 N N . LEU A 1 89 ? 1.218 -14.068 7.395 1.00 92.88 89 LEU A N 1
ATOM 695 C CA . LEU A 1 89 ? 1.400 -15.526 7.397 1.00 92.88 89 LEU A CA 1
ATOM 696 C C . LEU A 1 89 ? 0.503 -16.273 8.393 1.00 92.88 89 LEU A C 1
ATOM 698 O O . LEU A 1 89 ? 0.505 -17.502 8.434 1.00 92.88 89 LEU A O 1
ATOM 702 N N . LYS A 1 90 ? -0.232 -15.567 9.258 1.00 95.62 90 LYS A N 1
ATOM 703 C CA . LYS A 1 90 ? -1.005 -16.194 10.336 1.00 95.62 90 LYS A CA 1
ATOM 704 C C . LYS A 1 90 ? -2.409 -16.530 9.812 1.00 95.62 90 LYS A C 1
ATOM 706 O O . LYS A 1 90 ? -3.189 -15.601 9.594 1.00 95.62 90 LYS A O 1
ATOM 711 N N . PRO A 1 91 ? -2.813 -17.816 9.712 1.00 95.00 91 PRO A N 1
ATOM 712 C CA . PRO A 1 91 ? -4.082 -18.206 9.080 1.00 95.00 91 PRO A CA 1
ATOM 713 C C . PRO A 1 91 ? -5.320 -17.522 9.674 1.00 95.00 91 PRO A C 1
ATOM 715 O O . PRO A 1 91 ? -6.244 -17.148 8.955 1.00 95.00 91 PRO A O 1
ATOM 718 N N . ARG A 1 92 ? -5.307 -17.251 10.987 1.00 97.06 92 ARG A N 1
ATOM 719 C CA . ARG A 1 92 ? -6.377 -16.514 11.687 1.00 97.06 92 ARG A CA 1
ATOM 720 C C . ARG A 1 92 ? -6.630 -15.100 11.141 1.00 97.06 92 ARG A C 1
ATOM 722 O O . ARG A 1 92 ? -7.688 -14.531 11.394 1.00 97.06 92 ARG A O 1
ATOM 729 N N . HIS A 1 93 ? -5.667 -14.517 10.427 1.00 97.12 93 HIS A N 1
ATOM 730 C CA . HIS A 1 93 ? -5.759 -13.189 9.825 1.00 97.12 93 HIS A CA 1
ATOM 731 C C . HIS A 1 93 ? -6.029 -13.227 8.310 1.00 97.12 93 HIS A C 1
ATOM 733 O O . HIS A 1 93 ? -6.229 -12.166 7.723 1.00 97.12 93 HIS A O 1
ATOM 739 N N . ALA A 1 94 ? -6.149 -14.406 7.685 1.00 96.50 94 ALA A N 1
ATOM 740 C CA . ALA A 1 94 ? -6.311 -14.551 6.233 1.00 96.50 94 ALA A CA 1
ATOM 741 C C . ALA A 1 94 ? -7.522 -13.785 5.670 1.00 96.50 94 ALA A C 1
ATOM 743 O O . ALA A 1 94 ? -7.407 -13.076 4.672 1.00 96.50 94 ALA A O 1
ATOM 744 N N . LYS A 1 95 ? -8.679 -13.841 6.348 1.00 97.75 95 LYS A N 1
ATOM 745 C CA . LYS A 1 95 ? -9.874 -13.079 5.936 1.00 97.75 95 LYS A CA 1
ATOM 746 C C . LYS A 1 95 ? -9.629 -11.567 5.954 1.00 97.75 95 LYS A C 1
ATOM 748 O O . LYS A 1 95 ? -10.119 -10.846 5.090 1.00 97.75 95 LYS A O 1
ATOM 753 N N . ARG A 1 96 ? -8.881 -11.080 6.947 1.00 97.69 96 ARG A N 1
ATOM 754 C CA . ARG A 1 96 ? -8.559 -9.656 7.083 1.00 97.69 96 ARG A CA 1
ATOM 755 C C . ARG A 1 96 ? -7.574 -9.205 6.015 1.00 97.69 96 ARG A C 1
ATOM 757 O O . ARG A 1 96 ? -7.789 -8.162 5.411 1.00 97.69 96 ARG A O 1
ATOM 764 N N . LEU A 1 97 ? -6.552 -10.016 5.772 1.00 98.00 97 LEU A N 1
ATOM 765 C CA . LEU A 1 97 ? -5.568 -9.800 4.723 1.00 98.00 97 LEU A CA 1
ATOM 766 C C . LEU A 1 97 ? -6.237 -9.687 3.350 1.00 98.00 97 LEU A C 1
ATOM 768 O O . LEU A 1 97 ? -6.070 -8.684 2.664 1.00 98.00 97 LEU A O 1
ATOM 772 N N . ALA A 1 98 ? -7.093 -10.654 3.004 1.00 97.81 98 ALA A N 1
ATOM 773 C CA . ALA A 1 98 ? -7.854 -10.633 1.757 1.00 97.81 98 ALA A CA 1
ATOM 774 C C . ALA A 1 98 ? -8.749 -9.386 1.633 1.00 97.81 98 ALA A C 1
ATOM 776 O O . ALA A 1 98 ? -8.815 -8.778 0.566 1.00 97.81 98 ALA A O 1
ATOM 777 N N . GLY A 1 99 ? -9.404 -8.976 2.726 1.00 97.88 99 GLY A N 1
ATOM 778 C CA . GLY A 1 99 ? -10.235 -7.772 2.751 1.00 97.88 99 GLY A CA 1
ATOM 779 C C . GLY A 1 99 ? -9.441 -6.486 2.501 1.00 97.88 99 GLY A C 1
ATOM 780 O O . GLY A 1 99 ? -9.835 -5.681 1.662 1.00 97.88 99 GLY A O 1
ATOM 781 N N . LEU A 1 100 ? -8.308 -6.300 3.183 1.00 98.06 100 LEU A N 1
ATOM 782 C CA . LEU A 1 100 ? -7.468 -5.108 3.007 1.00 98.06 100 LEU A CA 1
ATOM 783 C C . LEU A 1 100 ? -6.783 -5.079 1.637 1.00 98.06 100 LEU A C 1
ATOM 785 O O . LEU A 1 100 ? -6.697 -4.019 1.027 1.00 98.06 100 LEU A O 1
ATOM 789 N N . ARG A 1 101 ? -6.385 -6.237 1.104 1.00 97.75 101 ARG A N 1
ATOM 790 C CA . ARG A 1 101 ? -5.874 -6.372 -0.267 1.00 97.75 101 ARG A CA 1
ATOM 791 C C . ARG A 1 101 ? -6.902 -5.921 -1.310 1.00 97.75 101 ARG A C 1
ATOM 793 O O . ARG A 1 101 ? -6.560 -5.196 -2.248 1.00 97.75 101 ARG A O 1
ATOM 800 N N . ALA A 1 102 ? -8.160 -6.336 -1.147 1.00 97.75 102 ALA A N 1
ATOM 801 C CA . ALA A 1 102 ? -9.248 -5.909 -2.023 1.00 97.75 102 ALA A CA 1
ATOM 802 C C . ALA A 1 102 ? -9.465 -4.390 -1.933 1.00 97.75 102 ALA A C 1
ATOM 804 O O . ALA A 1 102 ? -9.480 -3.723 -2.965 1.00 97.75 102 ALA A O 1
ATOM 805 N N . LYS A 1 103 ? -9.516 -3.837 -0.714 1.00 97.50 103 LYS A N 1
ATOM 806 C CA . LYS A 1 103 ? -9.649 -2.390 -0.48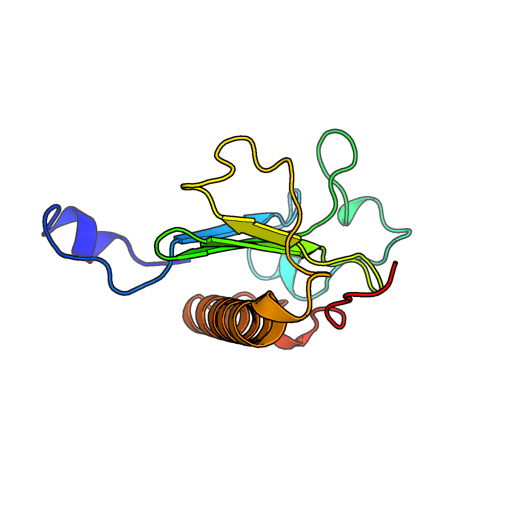4 1.00 97.50 103 LYS A CA 1
ATOM 807 C C . LYS A 1 103 ? -8.488 -1.580 -1.051 1.00 97.50 103 LYS A C 1
ATOM 809 O O . LYS A 1 103 ? -8.714 -0.518 -1.612 1.00 97.50 103 LYS A O 1
ATOM 814 N N . ALA A 1 104 ? -7.257 -2.080 -0.956 1.00 97.69 104 ALA A N 1
ATOM 815 C CA . ALA A 1 104 ? -6.105 -1.422 -1.563 1.00 97.69 104 ALA A CA 1
ATOM 816 C C . ALA A 1 104 ? -6.261 -1.355 -3.090 1.00 97.69 104 ALA A C 1
ATOM 818 O O . ALA A 1 104 ? -6.052 -0.313 -3.698 1.00 97.69 104 ALA A O 1
ATOM 819 N N . THR A 1 105 ? -6.706 -2.442 -3.718 1.00 97.75 105 THR A N 1
ATOM 820 C CA . THR A 1 105 ? -6.952 -2.453 -5.168 1.00 97.75 105 THR A CA 1
ATOM 821 C C . THR A 1 105 ? -8.092 -1.504 -5.558 1.00 97.75 105 THR A C 1
ATOM 823 O O . THR A 1 105 ? -7.980 -0.769 -6.536 1.00 97.75 105 THR A O 1
ATOM 826 N N . GLU A 1 106 ? -9.180 -1.482 -4.786 1.00 97.12 106 GLU A N 1
ATOM 827 C CA . GLU A 1 106 ? -10.310 -0.569 -4.992 1.00 97.12 106 GLU A CA 1
ATOM 828 C C . GLU A 1 106 ? -9.892 0.902 -4.872 1.00 97.12 106 GLU A C 1
ATOM 830 O O . GLU A 1 106 ? -10.221 1.714 -5.735 1.00 97.12 106 GLU A O 1
ATOM 835 N N . GLU A 1 107 ? -9.111 1.238 -3.850 1.00 96.69 107 GLU A N 1
ATOM 836 C CA . GLU A 1 107 ? -8.643 2.598 -3.601 1.00 96.69 107 GLU A CA 1
ATOM 837 C C . GLU A 1 107 ? -7.658 3.081 -4.680 1.00 96.69 107 GLU A C 1
ATOM 839 O O . GLU A 1 107 ? -7.756 4.217 -5.157 1.00 96.69 107 GLU A O 1
ATOM 844 N N . LEU A 1 108 ? -6.766 2.205 -5.155 1.00 96.62 108 LEU A N 1
ATOM 845 C CA . LEU A 1 108 ? -5.908 2.482 -6.313 1.00 96.62 108 LEU A CA 1
ATOM 846 C C . LEU A 1 108 ? -6.737 2.765 -7.576 1.00 96.62 108 LEU A C 1
ATOM 848 O O . LEU A 1 108 ? -6.443 3.713 -8.304 1.00 96.62 108 LEU A O 1
ATOM 852 N N . ARG A 1 109 ? -7.811 2.000 -7.821 1.00 96.44 109 ARG A N 1
ATOM 853 C CA . ARG A 1 109 ? -8.734 2.255 -8.943 1.00 96.44 109 ARG A CA 1
ATOM 854 C C . ARG A 1 109 ? -9.477 3.577 -8.781 1.00 96.44 109 ARG A C 1
ATOM 856 O O . ARG A 1 109 ? -9.502 4.374 -9.717 1.00 96.44 109 ARG A O 1
ATOM 863 N N . ARG A 1 110 ? -10.029 3.849 -7.592 1.00 94.94 110 ARG A N 1
ATOM 864 C CA . ARG A 1 110 ? -10.733 5.104 -7.268 1.00 94.94 110 ARG A CA 1
ATOM 865 C C . ARG A 1 110 ? -9.849 6.322 -7.527 1.00 94.94 110 ARG A C 1
ATOM 867 O O . ARG A 1 110 ? -10.309 7.325 -8.069 1.00 94.94 110 ARG A O 1
ATOM 874 N N . THR A 1 111 ? -8.571 6.218 -7.167 1.00 93.19 111 THR A N 1
ATOM 875 C CA . THR A 1 111 ? -7.578 7.290 -7.322 1.00 93.19 111 THR A CA 1
ATOM 876 C C . THR A 1 111 ? -6.855 7.284 -8.673 1.00 93.19 111 THR A C 1
ATOM 878 O O . THR A 1 111 ? -6.020 8.170 -8.900 1.00 93.19 111 THR A O 1
ATOM 881 N N . LYS A 1 112 ? -7.231 6.361 -9.574 1.00 94.75 112 LYS A N 1
ATOM 882 C CA . LYS A 1 112 ? -6.728 6.194 -10.947 1.00 94.75 112 LYS A CA 1
ATOM 883 C C . LYS A 1 112 ? -5.217 5.950 -11.018 1.00 94.75 112 LYS A C 1
ATOM 885 O O . LYS A 1 112 ? -4.536 6.535 -11.856 1.00 94.75 112 LYS A O 1
ATOM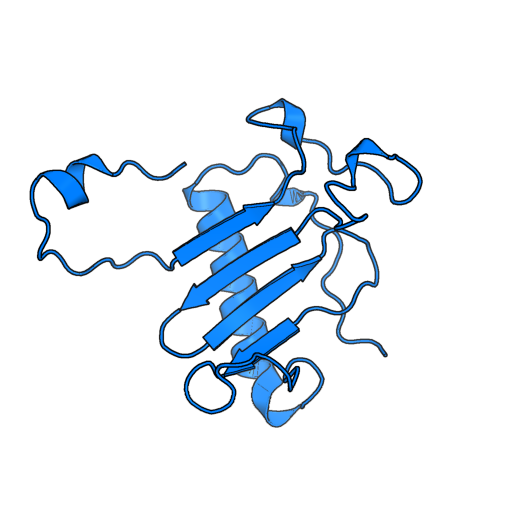 890 N N . ALA A 1 113 ? -4.689 5.114 -10.126 1.00 95.44 113 ALA A N 1
ATOM 891 C CA . ALA A 1 113 ? -3.292 4.692 -10.156 1.00 95.44 113 ALA A CA 1
ATOM 892 C C . ALA A 1 113 ? -3.009 3.854 -11.426 1.00 95.44 113 ALA A C 1
ATOM 894 O O . ALA A 1 113 ? -3.611 2.790 -11.579 1.00 95.44 113 ALA A O 1
ATOM 895 N N . PRO A 1 114 ? -2.107 4.284 -12.329 1.00 95.69 114 PRO A N 1
ATOM 896 C CA . PRO A 1 114 ? -1.926 3.626 -13.628 1.00 95.69 114 PRO A CA 1
ATOM 897 C C . PRO A 1 114 ? -1.447 2.166 -13.575 1.00 95.69 114 PRO A C 1
ATOM 899 O O . PRO A 1 114 ? -1.827 1.370 -14.427 1.00 95.69 114 PRO A O 1
ATOM 902 N N . PHE A 1 115 ? -0.668 1.788 -12.558 1.00 96.38 115 PHE A N 1
ATOM 903 C CA . PHE A 1 115 ? -0.133 0.427 -12.390 1.00 96.38 115 PHE A CA 1
ATOM 904 C C . PHE A 1 115 ? -1.120 -0.589 -11.791 1.00 96.38 115 PHE A C 1
ATOM 906 O O . PHE A 1 115 ? -0.766 -1.751 -11.599 1.00 96.38 115 PHE A O 1
ATOM 913 N N . VAL A 1 116 ? -2.340 -0.187 -11.415 1.00 96.88 116 VAL A N 1
ATOM 914 C CA . VAL A 1 116 ? -3.218 -1.028 -10.578 1.00 96.88 116 VAL A CA 1
ATOM 915 C C . VAL A 1 116 ? -3.549 -2.388 -11.207 1.00 96.88 116 VAL A C 1
ATOM 917 O O . VAL A 1 116 ? -3.615 -3.390 -10.497 1.00 96.88 116 VAL A O 1
ATOM 920 N N . GLU A 1 117 ? -3.695 -2.446 -12.532 1.00 94.88 117 GLU A N 1
ATOM 921 C CA . GLU A 1 117 ? -4.037 -3.682 -13.250 1.00 94.88 117 GLU A CA 1
ATOM 922 C C . GLU A 1 117 ? -2.814 -4.552 -13.589 1.00 94.88 117 GLU A C 1
ATOM 924 O O . GLU A 1 117 ? -2.972 -5.689 -14.027 1.00 94.88 117 GLU A O 1
ATOM 929 N N . THR A 1 118 ? -1.595 -4.046 -13.374 1.00 94.75 118 THR A N 1
ATOM 930 C CA . THR A 1 118 ? -0.333 -4.744 -13.679 1.00 94.75 118 THR A CA 1
ATOM 931 C C . THR A 1 118 ? 0.452 -5.139 -12.428 1.00 94.75 118 THR A C 1
ATOM 933 O O . THR A 1 118 ? 1.562 -5.653 -12.540 1.00 94.75 118 THR A O 1
ATOM 936 N N . MET A 1 119 ? -0.117 -4.944 -11.231 1.00 95.94 119 MET A N 1
ATOM 937 C CA . MET A 1 119 ? 0.542 -5.316 -9.978 1.00 95.94 119 MET A CA 1
ATOM 938 C C . MET A 1 119 ? 0.851 -6.826 -9.908 1.00 95.94 119 MET A C 1
ATOM 940 O O . MET A 1 119 ? -0.049 -7.638 -10.157 1.00 95.94 119 MET A O 1
ATOM 944 N N . PRO A 1 120 ? 2.063 -7.215 -9.467 1.00 94.88 120 PRO A N 1
ATOM 945 C CA . PRO A 1 120 ? 2.464 -8.618 -9.315 1.00 94.88 120 PRO A CA 1
ATOM 946 C C . PRO A 1 120 ? 1.605 -9.335 -8.284 1.00 94.88 120 PRO A C 1
ATOM 948 O O . PRO A 1 120 ? 1.125 -8.693 -7.352 1.00 94.88 120 PRO A O 1
ATOM 951 N N . LYS A 1 121 ? 1.403 -10.651 -8.386 1.00 94.19 121 LYS A N 1
ATOM 952 C CA . LYS A 1 121 ? 0.505 -11.360 -7.455 1.00 94.19 121 LYS A CA 1
ATOM 953 C C . LYS A 1 121 ? 0.993 -11.209 -6.005 1.00 94.19 121 LYS A C 1
ATOM 955 O O . LYS A 1 121 ? 2.185 -11.333 -5.741 1.00 94.19 121 LYS A O 1
ATOM 960 N N . PRO A 1 122 ? 0.087 -10.952 -5.043 1.00 93.19 122 PRO A N 1
ATOM 961 C CA . PRO A 1 122 ? 0.480 -10.865 -3.644 1.00 93.19 122 PRO A CA 1
ATOM 962 C C . PRO A 1 122 ? 0.920 -12.241 -3.141 1.00 93.19 122 PRO A C 1
ATOM 964 O O . PRO A 1 122 ? 0.257 -13.244 -3.424 1.00 93.19 122 PRO A O 1
ATOM 967 N N . SER A 1 123 ? 2.003 -12.274 -2.367 1.00 92.56 123 SER A N 1
ATOM 968 C CA . SER A 1 123 ? 2.584 -13.501 -1.828 1.00 92.56 123 SER A CA 1
ATOM 969 C C . SER A 1 123 ? 2.441 -13.565 -0.310 1.00 92.56 123 SER A C 1
ATOM 971 O O . SER A 1 123 ? 2.663 -12.590 0.403 1.00 92.56 123 SER A O 1
ATOM 973 N N . THR A 1 124 ? 2.096 -14.750 0.189 1.00 87.88 124 THR A N 1
ATOM 974 C CA . THR A 1 124 ? 2.221 -15.134 1.605 1.00 87.88 124 THR A CA 1
ATOM 975 C C . THR A 1 124 ? 3.157 -16.336 1.744 1.00 87.88 124 THR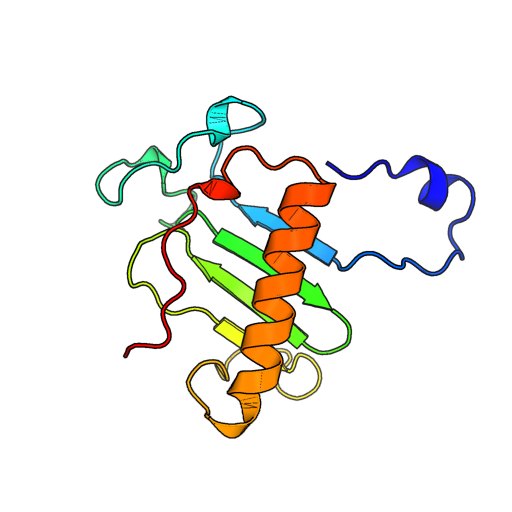 A C 1
ATOM 977 O O . THR A 1 124 ? 2.975 -17.170 2.632 1.00 87.88 124 THR A O 1
ATOM 980 N N . LEU A 1 125 ? 4.086 -16.495 0.800 1.00 75.12 125 LEU A N 1
ATOM 981 C CA . LEU A 1 125 ? 5.095 -17.545 0.835 1.00 75.12 125 LEU A CA 1
ATOM 982 C C . LEU A 1 125 ? 6.272 -17.070 1.695 1.00 75.12 125 LEU A C 1
ATOM 984 O O . LEU A 1 125 ? 6.563 -15.877 1.744 1.00 75.12 125 LEU A O 1
ATOM 988 N N . LYS A 1 126 ? 6.872 -18.007 2.430 1.00 56.78 126 LYS A N 1
ATOM 989 C CA . LYS A 1 126 ? 8.107 -17.785 3.186 1.00 56.78 126 LYS A CA 1
ATOM 990 C C . LYS A 1 126 ? 9.318 -18.007 2.302 1.00 56.78 126 LYS A C 1
ATOM 992 O O . LYS A 1 126 ? 9.242 -18.946 1.478 1.00 56.78 126 LYS A O 1
#

pLDDT: mean 94.13, std 5.61, range [56.78, 98.62]

Solvent-accessible surface area (backbone atoms only — not comparable to full-atom values): 7394 Å² total; per-residue (Å²): 102,82,83,55,63,69,48,71,78,36,76,83,61,81,78,86,71,67,53,70,50,76,42,49,52,91,49,59,70,78,67,34,47,60,77,54,53,96,87,39,71,72,24,35,31,88,98,64,48,59,27,32,42,37,36,39,52,94,56,36,38,37,38,38,50,56,46,71,63,40,54,39,40,28,32,46,48,83,86,33,75,82,60,81,61,71,38,50,76,38,74,93,39,44,73,58,51,55,50,51,54,49,49,45,53,51,51,31,55,76,37,62,46,61,30,64,92,71,60,49,66,87,22,74,61,130

Radius of gyration: 15.28 Å; Cα contacts (8 Å, |Δi|>4): 184; chains: 1; bounding box: 35×41×36 Å

Mean predicted aligned error: 3.48 Å

Foldseek 3Di:
DDDCVVCVVPVPDDDPAWDKDWCQAPADDPSQLDQDAPPDCSQAHDPGQGTKMWTDDDQKIWIFGQYAQDAIFIDRCVVCVVRPDGCCLPPVCVVVNVVVVVSSLVVCVVVVPNCSVVRHDHDSDD

Nearest PDB structures (foldseek):
  6pt4-assembly1_A  TM=7.570E-01  e=1.691E-04  Pseudoalteromonas fuliginea
  7p24-assembly1_AAA  TM=7.760E-01  e=6.014E-04  Bacteroides thetaiotaomicron VPI-5482
  5g2v-assembly1_A  TM=7.535E-01  e=1.208E-03  Bacteroides thetaiotaomicron VPI-5482
  6hr5-assembly1_A  TM=7.427E-01  e=1.884E-03  Formosa agariphila KMM 3901
  4miv-assembly4_G  TM=6.093E-01  e=9.989E-04  Homo sapiens